Protein AF-A0A958JTB5-F1 (afdb_monomer_lite)

Foldseek 3Di:
DPDDDDDPDQDPVNVVVVVVVVVVVVVVVVVVVVVVVVVVVVVVVVLVVQLVVVLVVDDPVRNVVLLVVLLVVDDPVLVVQCVVCVVVVDPSNVVSSCLSSSQSVCVVVVHDDDD

Structure (mmCIF, N/CA/C/O backbone):
data_AF-A0A958JTB5-F1
#
_entry.id   AF-A0A958JTB5-F1
#
loop_
_atom_site.group_PDB
_atom_site.id
_atom_site.type_symbol
_atom_site.label_atom_id
_atom_site.label_alt_id
_atom_site.label_comp_id
_atom_site.label_asym_id
_atom_site.label_entity_id
_atom_site.label_seq_id
_atom_site.pdbx_PDB_ins_code
_atom_site.Cartn_x
_atom_site.Cartn_y
_atom_site.Cartn_z
_atom_site.occupancy
_atom_site.B_iso_or_equiv
_atom_site.auth_seq_id
_atom_site.auth_comp_id
_atom_site.auth_asym_id
_atom_site.auth_atom_id
_atom_site.pdbx_PDB_model_num
ATOM 1 N N . GLU A 1 1 ? 48.669 -13.867 -53.303 1.00 45.34 1 GLU A N 1
ATOM 2 C CA . GLU A 1 1 ? 48.977 -14.271 -51.919 1.00 45.34 1 GLU A CA 1
ATOM 3 C C . GLU A 1 1 ? 47.720 -14.079 -51.089 1.00 45.34 1 GLU A C 1
ATOM 5 O O . GLU A 1 1 ? 47.292 -12.946 -50.897 1.00 45.34 1 GLU A O 1
ATOM 10 N N . ASP A 1 2 ? 47.073 -15.182 -50.711 1.00 58.47 2 ASP A N 1
ATOM 11 C CA . ASP A 1 2 ? 45.869 -15.180 -49.879 1.00 58.47 2 ASP A CA 1
ATOM 12 C C . ASP A 1 2 ? 46.257 -14.890 -48.429 1.00 58.47 2 ASP A C 1
ATOM 14 O O . ASP A 1 2 ? 46.762 -15.752 -47.709 1.00 58.47 2 ASP A O 1
ATOM 18 N N . TYR A 1 3 ? 46.065 -13.641 -48.009 1.00 59.81 3 TYR A N 1
ATOM 19 C CA . TYR A 1 3 ? 46.309 -13.228 -46.634 1.00 59.81 3 TYR A CA 1
ATOM 20 C C . TYR A 1 3 ? 45.180 -13.775 -45.750 1.00 59.81 3 TYR A C 1
ATOM 22 O O . TYR A 1 3 ? 44.101 -13.188 -45.653 1.00 59.81 3 TYR A O 1
ATOM 30 N N . ALA A 1 4 ? 45.408 -14.936 -45.136 1.00 72.25 4 ALA A N 1
ATOM 31 C CA . ALA A 1 4 ? 44.484 -15.500 -44.163 1.00 72.25 4 ALA A CA 1
ATOM 32 C C . ALA A 1 4 ? 44.429 -14.592 -42.925 1.00 72.25 4 ALA A C 1
ATOM 34 O O . ALA A 1 4 ? 45.459 -14.234 -42.349 1.00 72.25 4 ALA A O 1
ATOM 35 N N . LEU A 1 5 ? 43.220 -14.196 -42.526 1.00 72.44 5 LEU A N 1
ATOM 36 C CA . LEU A 1 5 ? 43.028 -13.332 -41.366 1.00 72.44 5 LEU A CA 1
ATOM 37 C C . LEU A 1 5 ? 43.496 -14.040 -40.076 1.00 72.44 5 LEU A C 1
ATOM 39 O O . LEU A 1 5 ? 43.252 -15.240 -39.923 1.00 72.44 5 LEU A O 1
ATOM 43 N N . PRO A 1 6 ? 44.133 -13.317 -39.132 1.00 75.88 6 PRO A N 1
ATOM 44 C CA . PRO A 1 6 ? 44.577 -13.881 -37.859 1.00 75.88 6 PRO A CA 1
ATOM 45 C C . PRO A 1 6 ? 43.426 -14.505 -37.061 1.00 75.88 6 PRO A C 1
ATOM 47 O O . PRO A 1 6 ? 42.294 -14.013 -37.081 1.00 75.88 6 PRO A O 1
ATOM 50 N N . GLN A 1 7 ? 43.721 -15.558 -36.296 1.00 67.25 7 GLN A N 1
ATOM 51 C CA . GLN A 1 7 ? 42.747 -16.194 -35.410 1.00 67.25 7 GLN A CA 1
ATOM 52 C C . GLN A 1 7 ? 42.224 -15.169 -34.384 1.00 67.25 7 GLN A C 1
ATOM 54 O O . GLN A 1 7 ? 42.995 -14.609 -33.610 1.00 67.25 7 GLN A O 1
ATOM 59 N N . GLY A 1 8 ? 40.913 -14.903 -34.401 1.00 72.38 8 GLY A N 1
ATOM 60 C CA . GLY A 1 8 ? 40.269 -13.903 -33.535 1.00 72.38 8 GLY A CA 1
ATOM 61 C C . GLY A 1 8 ? 40.057 -12.516 -34.159 1.00 72.38 8 GLY A C 1
ATOM 62 O O . GLY A 1 8 ? 39.565 -11.625 -33.470 1.00 72.38 8 GLY A O 1
ATOM 63 N N . PHE A 1 9 ? 40.385 -12.310 -35.441 1.00 76.81 9 PHE A N 1
ATOM 64 C CA . PHE A 1 9 ? 40.081 -11.057 -36.138 1.00 76.81 9 PHE A CA 1
ATOM 65 C C . PHE A 1 9 ? 38.572 -10.929 -36.414 1.00 76.81 9 PHE A C 1
ATOM 67 O O . PHE A 1 9 ? 38.038 -11.562 -37.323 1.00 76.81 9 PHE A O 1
ATOM 74 N N . GLU A 1 10 ? 37.879 -10.102 -35.625 1.00 77.12 10 GLU A N 1
ATOM 75 C CA . GLU A 1 10 ? 36.486 -9.724 -35.891 1.00 77.12 10 GLU A CA 1
ATOM 76 C C . GLU A 1 10 ? 36.437 -8.707 -37.042 1.00 77.12 10 GLU A C 1
ATOM 78 O O . GLU A 1 10 ? 37.023 -7.621 -36.976 1.00 77.12 10 GLU A O 1
ATOM 83 N N . THR A 1 11 ? 35.704 -9.039 -38.104 1.00 83.38 11 THR A N 1
ATOM 84 C CA . THR A 1 11 ? 35.453 -8.098 -39.202 1.00 83.38 11 THR A CA 1
ATOM 85 C C . THR A 1 11 ? 34.558 -6.947 -38.734 1.00 83.38 11 THR A C 1
ATOM 87 O O . THR A 1 11 ? 33.814 -7.050 -37.753 1.00 83.38 11 THR A O 1
ATOM 90 N N . LYS A 1 12 ? 34.590 -5.817 -39.454 1.00 83.06 12 LYS A N 1
ATOM 91 C CA . LYS A 1 12 ? 33.705 -4.674 -39.163 1.00 83.06 12 LYS A CA 1
ATOM 92 C C . LYS A 1 12 ? 32.223 -5.070 -39.181 1.00 83.06 12 LYS A C 1
ATOM 94 O O . LYS A 1 12 ? 31.452 -4.521 -38.399 1.00 83.06 12 LYS A O 1
ATOM 99 N N . GLU A 1 13 ? 31.842 -6.008 -40.043 1.00 84.38 13 GLU A N 1
ATOM 100 C CA . GLU A 1 13 ? 30.478 -6.541 -40.127 1.00 84.38 13 GLU A CA 1
ATOM 101 C C . GLU A 1 13 ? 30.125 -7.383 -38.897 1.00 84.38 13 GLU A C 1
ATOM 103 O O . GLU A 1 13 ? 29.120 -7.098 -38.250 1.00 84.38 13 GLU A O 1
ATOM 108 N N . GLN A 1 14 ? 31.004 -8.299 -38.472 1.00 83.88 14 GLN A N 1
ATOM 109 C CA . GLN A 1 14 ? 30.806 -9.090 -37.247 1.00 83.88 14 GLN A CA 1
ATOM 110 C C . GLN A 1 14 ? 30.688 -8.211 -35.996 1.00 83.88 14 GLN A C 1
ATOM 112 O O . GLN A 1 14 ? 29.844 -8.455 -35.130 1.00 83.88 14 GLN A O 1
ATOM 117 N N . LYS A 1 15 ? 31.499 -7.147 -35.906 1.00 84.62 15 LYS A N 1
ATOM 118 C CA . LYS A 1 15 ? 31.416 -6.188 -34.798 1.00 84.62 15 LYS A CA 1
ATOM 119 C C . LYS A 1 15 ? 30.077 -5.441 -34.799 1.00 84.62 15 LYS A C 1
ATOM 121 O O . LYS A 1 15 ? 29.446 -5.347 -33.748 1.00 84.62 15 LYS A O 1
ATOM 126 N N . ARG A 1 16 ? 29.608 -4.988 -35.970 1.00 87.81 16 ARG A N 1
ATOM 127 C CA . ARG A 1 16 ? 28.301 -4.324 -36.123 1.00 87.81 16 ARG A CA 1
ATOM 128 C C . ARG A 1 16 ? 27.134 -5.243 -35.771 1.00 87.81 16 ARG A C 1
ATOM 130 O O . ARG A 1 16 ? 26.267 -4.820 -35.016 1.00 87.81 16 ARG A O 1
ATOM 137 N N . GLU A 1 17 ? 27.130 -6.492 -36.235 1.00 89.44 17 GLU A N 1
ATOM 138 C CA . GLU A 1 17 ? 26.085 -7.468 -35.884 1.00 89.44 17 GLU A CA 1
ATOM 139 C 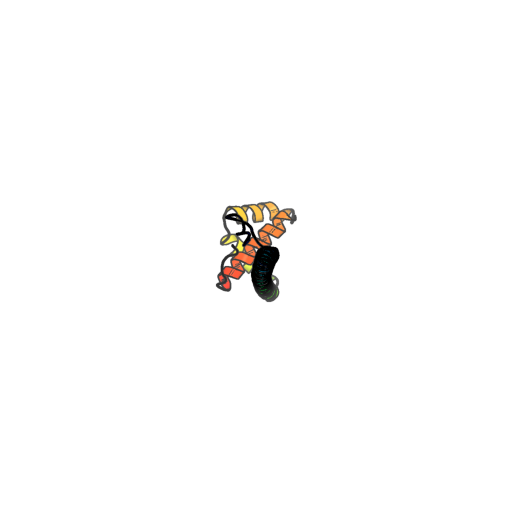C . GLU A 1 17 ? 26.024 -7.728 -34.376 1.00 89.44 17 GLU A C 1
ATOM 141 O O . GLU A 1 17 ? 24.945 -7.789 -33.785 1.00 89.44 17 GLU A O 1
ATOM 146 N N . LYS A 1 18 ? 27.184 -7.844 -33.725 1.00 86.50 18 LYS A N 1
ATOM 147 C CA . LYS A 1 18 ? 27.277 -8.061 -32.277 1.00 86.50 18 LYS A CA 1
ATOM 148 C C . LYS A 1 18 ? 26.778 -6.853 -31.486 1.00 86.50 18 LYS A C 1
ATOM 150 O O . LYS A 1 18 ? 26.092 -7.034 -30.480 1.00 86.50 18 LYS A O 1
ATOM 155 N N . GLU A 1 19 ? 27.095 -5.638 -31.927 1.00 90.38 19 GLU A N 1
ATOM 156 C CA . GLU A 1 19 ? 26.580 -4.400 -31.330 1.00 90.38 19 GLU A CA 1
ATOM 157 C C . GLU A 1 19 ? 25.069 -4.247 -31.550 1.00 90.38 19 GLU A C 1
ATOM 159 O O . GLU A 1 19 ? 24.346 -3.937 -30.604 1.00 90.38 19 GLU A O 1
ATOM 164 N N . GLU A 1 20 ? 24.565 -4.542 -32.750 1.00 92.62 20 GLU A N 1
ATOM 165 C CA . GLU A 1 20 ? 23.133 -4.488 -33.055 1.00 92.62 20 GLU A CA 1
ATOM 166 C C . GLU A 1 20 ? 22.345 -5.530 -32.253 1.00 92.62 20 GLU A C 1
ATOM 168 O O . GLU A 1 20 ? 21.301 -5.214 -31.679 1.00 92.62 20 GLU A O 1
ATOM 173 N N . LYS A 1 21 ? 22.867 -6.756 -32.137 1.00 92.94 21 LYS A N 1
ATOM 174 C CA . LYS A 1 21 ? 22.268 -7.810 -31.311 1.00 92.94 21 LYS A CA 1
ATOM 175 C C . LYS A 1 21 ? 22.222 -7.405 -29.840 1.00 92.94 21 LYS A C 1
ATOM 177 O O . LYS A 1 21 ? 21.172 -7.541 -29.217 1.00 92.94 21 LYS A O 1
ATOM 182 N N . LYS A 1 22 ? 23.320 -6.865 -29.297 1.00 92.94 22 LYS A N 1
ATOM 183 C CA . LYS A 1 22 ? 23.364 -6.355 -27.917 1.00 92.94 22 LYS A CA 1
ATOM 184 C C . LYS A 1 22 ? 22.358 -5.230 -27.697 1.00 92.94 22 LYS A C 1
ATOM 186 O O . LYS A 1 22 ? 21.642 -5.254 -26.702 1.00 92.94 22 LYS A O 1
ATOM 191 N N . ARG A 1 23 ? 22.264 -4.285 -28.635 1.00 93.50 23 ARG A N 1
ATOM 192 C CA . ARG A 1 23 ? 21.311 -3.175 -28.557 1.00 93.50 23 ARG A CA 1
ATOM 193 C C . ARG A 1 23 ? 19.866 -3.675 -28.563 1.00 93.50 23 ARG A C 1
ATOM 195 O O . ARG A 1 23 ? 19.104 -3.302 -27.678 1.00 93.50 23 ARG A O 1
ATOM 202 N N . LYS A 1 24 ? 19.514 -4.579 -29.484 1.00 93.50 24 LYS A N 1
ATOM 203 C CA . LYS A 1 24 ? 18.176 -5.195 -29.540 1.00 93.50 24 LYS A CA 1
ATOM 204 C C . LYS A 1 24 ? 17.846 -5.975 -28.268 1.00 93.50 24 LYS A C 1
ATOM 206 O O . LYS A 1 24 ? 16.715 -5.916 -27.790 1.00 93.50 24 LYS A O 1
ATOM 211 N N . GLU A 1 25 ? 18.813 -6.700 -27.711 1.00 93.38 25 GLU A N 1
ATOM 212 C CA . GLU A 1 25 ? 18.635 -7.446 -26.462 1.00 93.38 25 GLU A CA 1
ATOM 213 C C . GLU A 1 25 ? 18.414 -6.508 -25.266 1.00 93.38 25 GLU A C 1
ATOM 215 O O . GLU A 1 25 ? 17.503 -6.727 -24.465 1.00 93.38 25 GLU A O 1
ATOM 220 N N . GLU A 1 26 ? 19.183 -5.420 -25.181 1.00 94.25 26 GLU A N 1
ATOM 221 C CA . GLU A 1 26 ? 19.024 -4.400 -24.146 1.00 94.25 26 GLU A CA 1
ATOM 222 C C . GLU A 1 26 ? 17.682 -3.662 -24.267 1.00 94.25 26 GLU A C 1
ATOM 224 O O . GLU A 1 26 ? 16.989 -3.478 -23.264 1.00 94.25 26 GLU A O 1
ATOM 229 N N . GLU A 1 27 ? 17.273 -3.285 -25.481 1.00 93.81 27 GLU A N 1
ATOM 230 C CA . GLU A 1 27 ? 15.972 -2.661 -25.747 1.00 93.81 27 GLU A CA 1
ATOM 231 C C . GLU A 1 27 ? 14.819 -3.597 -25.371 1.00 93.81 27 GLU A C 1
ATOM 233 O O . GLU A 1 27 ? 13.872 -3.178 -24.701 1.00 93.81 27 GLU A O 1
ATOM 238 N N . LEU A 1 28 ? 14.923 -4.885 -25.715 1.00 94.31 28 LEU A N 1
ATOM 239 C CA . LEU A 1 28 ? 13.932 -5.884 -25.327 1.00 94.31 28 LEU A CA 1
ATOM 240 C C . LEU A 1 28 ? 13.870 -6.059 -23.804 1.00 94.31 28 LEU A C 1
ATOM 242 O O . LEU A 1 28 ? 12.775 -6.205 -23.253 1.00 94.31 28 LEU A O 1
ATOM 246 N N . ARG A 1 29 ? 15.017 -6.038 -23.113 1.00 94.25 29 ARG A N 1
ATOM 247 C CA . ARG A 1 29 ? 15.069 -6.118 -21.647 1.00 94.25 29 ARG A CA 1
ATOM 248 C C . ARG A 1 29 ? 14.380 -4.911 -21.013 1.00 94.25 29 ARG A C 1
ATOM 250 O O . ARG A 1 29 ? 13.436 -5.104 -20.249 1.00 94.25 29 ARG A O 1
ATOM 257 N N . LYS A 1 30 ? 14.749 -3.692 -21.421 1.00 94.00 30 LYS A N 1
ATOM 258 C CA . LYS A 1 30 ? 14.134 -2.446 -20.932 1.00 94.00 30 LYS A CA 1
ATOM 259 C C . LYS A 1 30 ? 12.629 -2.411 -21.191 1.00 94.00 30 LYS A C 1
ATOM 261 O O . LYS A 1 30 ? 11.862 -2.047 -20.305 1.00 94.00 30 LYS A O 1
ATOM 266 N N . ALA A 1 31 ? 12.181 -2.843 -22.371 1.00 93.44 31 ALA A N 1
ATOM 267 C CA . ALA A 1 31 ? 10.758 -2.906 -22.696 1.00 93.44 31 ALA A CA 1
ATOM 268 C C . ALA A 1 31 ? 9.996 -3.905 -21.807 1.00 93.44 31 ALA A C 1
ATOM 270 O O . ALA A 1 31 ? 8.877 -3.621 -21.372 1.00 93.44 31 ALA A O 1
ATOM 271 N N . LYS A 1 32 ? 10.591 -5.068 -21.506 1.00 93.38 32 LYS A N 1
ATOM 272 C CA . LYS A 1 32 ? 10.005 -6.056 -20.586 1.00 93.38 32 LYS A CA 1
ATOM 273 C C . LYS A 1 32 ? 9.933 -5.528 -19.154 1.00 93.38 32 LYS A C 1
ATOM 275 O O . LYS A 1 32 ? 8.897 -5.699 -18.515 1.00 93.38 32 LYS A O 1
ATOM 280 N N . GLU A 1 33 ? 10.990 -4.879 -18.673 1.00 92.38 33 GLU A N 1
ATOM 281 C CA . GLU A 1 33 ? 11.035 -4.265 -17.341 1.00 92.38 33 GLU A CA 1
ATOM 282 C C . GLU A 1 33 ? 9.986 -3.157 -17.211 1.00 92.38 33 GLU A C 1
ATOM 284 O O . GLU A 1 33 ? 9.129 -3.236 -16.333 1.00 92.38 33 GLU A O 1
ATOM 289 N N . ALA A 1 34 ? 9.939 -2.220 -18.161 1.00 91.62 34 ALA A N 1
ATOM 290 C CA . ALA A 1 34 ? 8.943 -1.150 -18.180 1.00 91.62 34 ALA A CA 1
ATOM 291 C C . ALA A 1 34 ? 7.505 -1.690 -18.250 1.00 91.62 34 ALA A C 1
ATOM 293 O O . ALA A 1 34 ? 6.601 -1.175 -17.593 1.00 91.62 34 ALA A O 1
ATOM 294 N N . LYS A 1 35 ? 7.264 -2.759 -19.022 1.00 91.75 35 LYS A N 1
ATOM 295 C CA . LYS A 1 35 ? 5.947 -3.411 -19.072 1.00 91.75 35 LYS A CA 1
ATOM 296 C C . LYS A 1 35 ? 5.580 -4.062 -17.736 1.00 91.75 35 LYS A C 1
ATOM 298 O O . LYS A 1 35 ? 4.415 -4.008 -17.345 1.00 91.75 35 LYS A O 1
ATOM 303 N N . LYS A 1 36 ? 6.543 -4.685 -17.050 1.00 89.69 36 LYS A N 1
ATOM 304 C CA . LYS A 1 36 ? 6.331 -5.284 -15.726 1.00 89.69 36 LYS A CA 1
ATOM 305 C C . LYS A 1 36 ? 6.005 -4.207 -14.693 1.00 89.69 36 LYS A C 1
ATOM 307 O O . LYS A 1 36 ? 5.014 -4.356 -13.989 1.00 89.69 36 LYS A O 1
ATOM 312 N N . GLU A 1 37 ? 6.775 -3.125 -14.664 1.00 88.81 37 GLU A N 1
ATOM 313 C CA . GLU A 1 37 ? 6.563 -1.991 -13.760 1.00 88.81 37 GLU A CA 1
ATOM 314 C C . GLU A 1 37 ? 5.190 -1.347 -13.976 1.00 88.81 37 GLU A C 1
ATOM 316 O O . GLU A 1 37 ? 4.411 -1.236 -13.036 1.00 88.81 37 GLU A O 1
ATOM 321 N N . ARG A 1 38 ? 4.815 -1.055 -15.230 1.00 87.62 38 ARG A N 1
ATOM 322 C CA . ARG A 1 38 ? 3.478 -0.522 -15.555 1.00 87.62 38 ARG A CA 1
ATOM 323 C C . ARG A 1 38 ? 2.349 -1.444 -15.105 1.00 87.62 38 ARG A C 1
ATOM 325 O O . ARG A 1 38 ? 1.318 -0.965 -14.647 1.00 87.62 38 ARG A O 1
ATOM 332 N N . LYS A 1 39 ? 2.519 -2.762 -15.248 1.00 85.69 39 LYS A N 1
ATOM 333 C CA . LYS A 1 39 ? 1.510 -3.737 -14.812 1.00 85.69 39 LYS A CA 1
ATOM 334 C C . LYS A 1 39 ? 1.390 -3.786 -13.286 1.00 85.69 39 LYS A C 1
ATOM 336 O O . LYS A 1 39 ? 0.280 -3.953 -12.792 1.00 85.69 39 LYS A O 1
ATOM 341 N N . LEU A 1 40 ? 2.505 -3.660 -12.566 1.00 82.62 40 LEU A N 1
ATOM 342 C CA . LEU A 1 40 ? 2.509 -3.580 -11.104 1.00 82.62 40 LEU A CA 1
ATOM 343 C C . LEU A 1 40 ? 1.815 -2.297 -10.641 1.00 82.62 40 LEU A C 1
ATOM 345 O O . LEU A 1 40 ? 0.820 -2.397 -9.934 1.00 82.62 40 LEU A O 1
ATOM 349 N N . ALA A 1 41 ? 2.220 -1.142 -11.170 1.00 82.31 41 ALA A N 1
ATOM 350 C CA . ALA A 1 41 ? 1.622 0.147 -10.829 1.00 82.31 41 ALA A CA 1
ATOM 351 C C . ALA A 1 41 ? 0.113 0.199 -11.129 1.00 82.31 41 ALA A C 1
ATOM 353 O O . ALA A 1 41 ? -0.668 0.688 -10.319 1.00 82.31 41 ALA A O 1
ATOM 354 N N . ALA A 1 42 ? -0.326 -0.349 -12.270 1.00 82.69 42 ALA A N 1
ATOM 355 C CA . ALA A 1 42 ? -1.750 -0.426 -12.599 1.00 82.69 42 ALA A CA 1
ATOM 356 C C . ALA A 1 42 ? -2.526 -1.304 -11.604 1.00 82.69 42 ALA A C 1
ATOM 358 O O . ALA A 1 42 ? -3.630 -0.949 -11.204 1.00 82.69 42 ALA A O 1
ATOM 359 N N . LYS A 1 43 ? -1.941 -2.434 -11.185 1.00 79.81 43 LYS A N 1
ATOM 360 C CA . LYS A 1 43 ? -2.548 -3.315 -10.183 1.00 79.81 43 LYS A CA 1
ATOM 361 C C . LYS A 1 43 ? -2.637 -2.623 -8.819 1.00 79.81 43 LYS A C 1
ATOM 363 O O . LYS A 1 43 ? -3.687 -2.687 -8.191 1.00 79.81 43 LYS A O 1
ATOM 368 N N . GLU A 1 44 ? -1.572 -1.952 -8.389 1.00 82.62 44 GLU A N 1
ATOM 369 C CA . GLU A 1 44 ? -1.543 -1.197 -7.130 1.00 82.62 44 GLU A CA 1
ATOM 370 C C . GLU A 1 44 ? -2.581 -0.070 -7.122 1.00 82.62 44 GLU A C 1
ATOM 372 O O . GLU A 1 44 ? -3.280 0.105 -6.126 1.00 82.62 44 GLU A O 1
ATOM 377 N N . ASN A 1 45 ? -2.742 0.646 -8.242 1.00 84.00 45 ASN A N 1
ATOM 378 C CA . ASN A 1 45 ? -3.751 1.696 -8.356 1.00 84.00 45 ASN A CA 1
ATOM 379 C C . ASN A 1 45 ? -5.174 1.133 -8.246 1.00 84.00 45 ASN A C 1
ATOM 381 O O . ASN A 1 45 ? -5.961 1.627 -7.446 1.00 84.00 45 ASN A O 1
ATOM 385 N N . SER A 1 46 ? -5.487 0.061 -8.982 1.00 85.56 46 SER A N 1
ATOM 386 C CA . SER A 1 46 ? -6.811 -0.568 -8.904 1.00 85.56 46 SER A CA 1
ATOM 387 C C . SER A 1 46 ? -7.108 -1.152 -7.521 1.00 85.56 46 SER A C 1
ATOM 389 O O . SER A 1 46 ? -8.242 -1.079 -7.058 1.00 85.56 46 SER A O 1
ATOM 391 N N . GLU A 1 47 ? -6.111 -1.720 -6.834 1.00 88.00 47 GLU A N 1
ATOM 392 C CA . GLU A 1 47 ? -6.293 -2.165 -5.449 1.00 88.00 47 GLU A CA 1
ATOM 393 C C . GLU A 1 47 ? -6.586 -0.985 -4.521 1.00 88.00 47 GLU A C 1
ATOM 395 O O . GLU A 1 47 ? -7.509 -1.068 -3.716 1.00 88.00 47 GLU A O 1
ATOM 400 N N . ARG A 1 48 ? -5.854 0.126 -4.649 1.00 88.88 48 ARG A N 1
ATOM 401 C CA . ARG A 1 48 ? -6.091 1.318 -3.828 1.00 88.88 48 ARG A CA 1
ATOM 402 C C . ARG A 1 48 ? -7.484 1.903 -4.044 1.00 88.88 48 ARG A C 1
ATOM 404 O O . ARG A 1 48 ? -8.167 2.186 -3.065 1.00 88.88 48 ARG A O 1
ATOM 411 N N . GLU A 1 49 ? -7.928 1.996 -5.294 1.00 92.50 49 GLU A N 1
ATOM 412 C CA . GLU A 1 49 ? -9.278 2.453 -5.644 1.00 92.50 49 GLU A CA 1
ATOM 413 C C . GLU A 1 49 ? -10.362 1.570 -5.008 1.00 92.50 49 GLU A C 1
ATOM 415 O O . GLU A 1 49 ? -11.377 2.086 -4.538 1.00 92.50 49 GLU A O 1
ATOM 420 N N . LEU A 1 50 ? -10.150 0.250 -4.939 1.00 93.00 50 LEU A N 1
ATOM 421 C CA . LEU A 1 50 ? -11.070 -0.674 -4.267 1.00 93.00 50 LEU A CA 1
ATOM 422 C C . LEU A 1 50 ? -11.127 -0.436 -2.754 1.00 93.00 50 LEU A C 1
ATOM 424 O O . LEU A 1 50 ? -12.219 -0.428 -2.186 1.00 93.00 50 LEU A O 1
ATOM 428 N N . LEU A 1 51 ? -9.975 -0.231 -2.105 1.00 93.88 51 LEU A N 1
ATOM 429 C CA . LEU A 1 51 ? -9.917 0.049 -0.666 1.00 93.88 51 LEU A CA 1
ATOM 430 C C . LEU A 1 51 ? -10.605 1.377 -0.333 1.00 93.88 51 LEU A C 1
ATOM 432 O O . LEU A 1 51 ? -11.435 1.431 0.574 1.00 93.88 51 LEU A O 1
ATOM 436 N N . GLU A 1 52 ? -10.312 2.426 -1.103 1.00 93.94 52 GLU A N 1
ATOM 437 C CA . GLU A 1 52 ? -10.928 3.744 -0.936 1.00 93.94 52 GLU A CA 1
ATOM 438 C C . GLU A 1 52 ? -12.436 3.693 -1.197 1.00 93.94 52 GLU A C 1
ATOM 440 O O . GLU A 1 52 ? -13.209 4.251 -0.424 1.00 93.94 52 GLU A O 1
ATOM 445 N N . SER A 1 53 ? -12.875 2.977 -2.236 1.00 95.44 53 SER A N 1
ATOM 446 C CA . SER A 1 53 ? -14.303 2.817 -2.539 1.00 95.44 53 SER A CA 1
ATOM 447 C C . SER A 1 53 ? -15.046 2.077 -1.430 1.00 95.44 53 SER A C 1
ATOM 449 O O . SER A 1 53 ? -16.158 2.465 -1.082 1.00 95.44 53 SER A O 1
ATOM 451 N N . PHE A 1 54 ? -14.439 1.032 -0.856 1.00 96.44 54 PHE A N 1
ATOM 452 C CA . PHE A 1 54 ? -15.027 0.309 0.269 1.00 96.44 54 PHE A CA 1
ATOM 453 C C . PHE A 1 54 ? -15.172 1.219 1.489 1.00 96.44 54 PHE A C 1
ATOM 455 O O . PHE A 1 54 ? -16.260 1.324 2.047 1.00 96.44 54 PHE A O 1
ATOM 462 N N . TRP A 1 55 ? -14.093 1.904 1.878 1.00 96.31 55 TRP A N 1
ATOM 463 C CA . TRP A 1 55 ? -14.099 2.783 3.046 1.00 96.31 55 TRP A CA 1
ATOM 464 C C . TRP A 1 55 ? -15.097 3.936 2.898 1.00 96.31 55 TRP A C 1
ATOM 466 O O . TRP A 1 55 ? -15.886 4.192 3.803 1.00 96.31 55 TRP A O 1
ATOM 476 N N . ASN A 1 56 ? -15.116 4.589 1.734 1.00 95.88 56 ASN A N 1
ATOM 477 C CA . ASN A 1 56 ? -16.029 5.699 1.449 1.00 95.88 56 ASN A CA 1
ATOM 478 C C . ASN A 1 56 ? -17.492 5.257 1.290 1.00 95.88 56 ASN A C 1
ATOM 480 O O . ASN A 1 56 ? -18.386 6.100 1.319 1.00 95.88 56 ASN A O 1
ATOM 484 N N . GLY A 1 57 ? -17.742 3.959 1.093 1.00 95.81 57 GLY A N 1
ATOM 485 C CA . GLY A 1 57 ? -19.086 3.386 1.082 1.00 95.81 57 GLY A CA 1
ATOM 486 C C . GLY A 1 57 ? -19.698 3.232 2.476 1.00 95.81 57 GLY A C 1
ATOM 487 O O . GLY A 1 57 ? -20.916 3.105 2.574 1.00 95.81 57 GLY A O 1
ATOM 488 N N . LEU A 1 58 ? -18.877 3.258 3.532 1.00 96.38 58 LEU A N 1
ATOM 489 C CA . LEU A 1 58 ? -19.323 3.221 4.923 1.00 96.38 58 LEU A CA 1
ATOM 490 C C . LEU A 1 58 ? -19.695 4.630 5.399 1.00 96.38 58 LEU A C 1
ATOM 492 O O . LEU A 1 58 ? -18.977 5.597 5.125 1.00 96.38 58 LEU A O 1
ATOM 496 N N . ASN A 1 59 ? -20.781 4.742 6.158 1.00 96.50 59 ASN A N 1
ATOM 497 C CA . ASN A 1 59 ? -21.128 5.971 6.868 1.00 96.50 59 ASN A CA 1
ATOM 498 C C . ASN A 1 59 ? -20.223 6.190 8.102 1.00 96.50 59 ASN A C 1
ATOM 500 O O . ASN A 1 59 ? -19.419 5.333 8.452 1.00 96.50 59 ASN A O 1
ATOM 504 N N . GLU A 1 60 ? -20.327 7.340 8.773 1.00 95.81 60 GLU A N 1
ATOM 505 C CA . GLU A 1 60 ? -19.429 7.680 9.893 1.00 95.81 60 GLU A CA 1
ATOM 506 C C . GLU A 1 60 ? -19.519 6.708 11.083 1.00 95.81 60 GLU A C 1
ATOM 508 O O . GLU A 1 60 ? -18.502 6.414 11.713 1.00 95.81 60 GLU A O 1
ATOM 513 N N . GLU A 1 61 ? -20.713 6.193 11.383 1.00 96.62 61 GLU A N 1
ATOM 514 C CA . GLU A 1 61 ? -20.926 5.213 12.452 1.00 96.62 61 GLU A CA 1
ATOM 515 C C . GLU A 1 61 ? -20.310 3.863 12.068 1.00 96.62 61 GLU A C 1
ATOM 517 O O . GLU A 1 61 ? -19.493 3.320 12.812 1.00 96.62 61 GLU A O 1
ATOM 522 N N . GLU A 1 62 ? -20.591 3.389 10.853 1.00 96.56 62 GLU A N 1
ATOM 523 C CA . GLU A 1 62 ? -20.019 2.157 10.303 1.00 96.56 62 GLU A CA 1
ATOM 524 C C . GLU A 1 62 ? -18.491 2.231 10.214 1.00 96.56 62 GLU A C 1
ATOM 526 O O . GLU A 1 62 ? -17.802 1.260 10.517 1.00 96.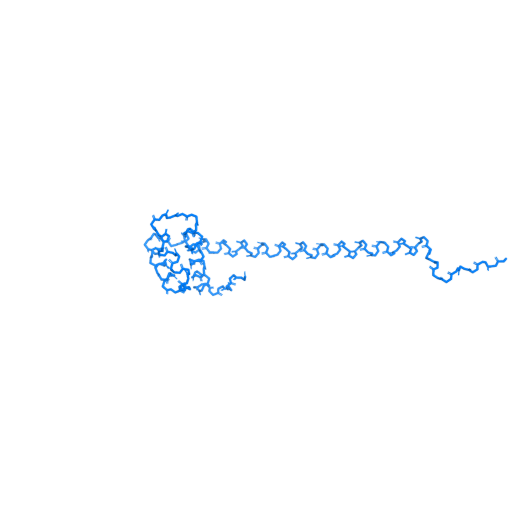56 62 GLU A O 1
ATOM 531 N N . GLN A 1 63 ? -17.935 3.385 9.834 1.00 96.81 63 GLN A N 1
ATOM 532 C CA . GLN A 1 63 ? -16.491 3.614 9.818 1.00 96.81 63 GLN A CA 1
ATOM 533 C C . GLN A 1 63 ? -15.892 3.505 11.221 1.00 96.81 63 GLN A C 1
ATOM 535 O O . GLN A 1 63 ? -14.832 2.899 11.384 1.00 96.81 63 GLN A O 1
ATOM 540 N N . ALA A 1 64 ? -16.552 4.065 12.237 1.00 95.62 64 ALA A N 1
ATOM 541 C CA . ALA A 1 64 ? -16.078 3.997 13.615 1.00 95.62 64 ALA A CA 1
ATOM 542 C C . ALA A 1 64 ? -16.108 2.561 14.162 1.00 95.62 64 ALA A C 1
ATOM 544 O O . ALA A 1 64 ? -15.131 2.119 14.772 1.00 95.62 64 ALA A O 1
ATOM 545 N N . GLU A 1 65 ? -17.192 1.822 13.912 1.00 96.81 65 GLU A N 1
ATOM 546 C CA . GLU A 1 65 ? -17.302 0.408 14.288 1.00 96.81 65 GLU A CA 1
ATOM 547 C C . GLU A 1 65 ? -16.263 -0.447 13.556 1.00 96.81 65 GLU A C 1
ATOM 549 O O . GLU A 1 65 ? -15.553 -1.246 14.174 1.00 96.81 65 GLU A O 1
ATOM 554 N N . PHE A 1 66 ? -16.108 -0.229 12.250 1.00 97.31 66 PHE A N 1
ATOM 555 C CA . PHE A 1 66 ? -15.134 -0.934 11.426 1.00 97.31 66 PHE A CA 1
ATOM 556 C C . PHE A 1 66 ? -13.698 -0.668 11.884 1.00 97.31 66 PHE A C 1
ATOM 558 O O . PHE A 1 66 ? -12.880 -1.586 11.935 1.00 97.31 66 PHE A O 1
ATOM 565 N N . GLU A 1 67 ? -13.371 0.577 12.232 1.00 96.75 67 GLU A N 1
ATOM 566 C CA . GLU A 1 67 ? -12.056 0.946 12.750 1.00 96.75 67 GLU A CA 1
ATOM 567 C C . GLU A 1 67 ? -11.772 0.278 14.103 1.00 96.75 67 GLU A C 1
ATOM 569 O O . GLU A 1 67 ? -10.665 -0.219 14.320 1.00 96.75 67 GLU A O 1
ATOM 574 N N . ASP A 1 68 ? -12.761 0.191 14.995 1.00 96.44 68 ASP A N 1
ATOM 575 C CA . ASP A 1 68 ? -12.608 -0.500 16.278 1.00 96.44 68 ASP A CA 1
ATOM 576 C C . ASP A 1 68 ? -12.409 -2.018 16.099 1.00 96.44 68 ASP A C 1
ATOM 57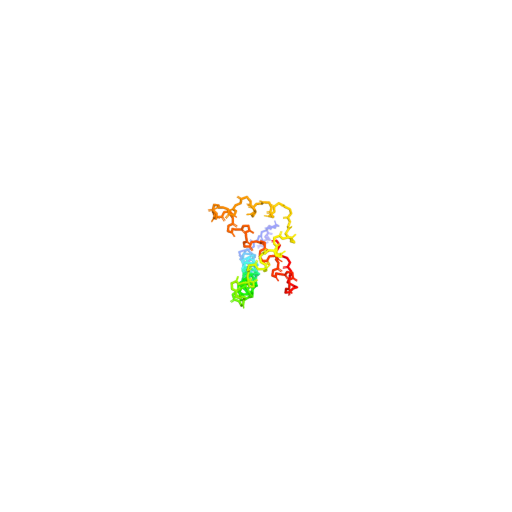8 O O . ASP A 1 68 ? -11.506 -2.603 16.711 1.00 96.44 68 ASP A O 1
ATOM 582 N N . GLU A 1 69 ? -13.173 -2.658 15.202 1.00 97.06 69 GLU A N 1
ATOM 583 C CA . GLU A 1 69 ? -12.935 -4.052 14.792 1.00 97.06 69 GLU A CA 1
ATOM 584 C C . GLU A 1 69 ? -11.524 -4.237 14.219 1.00 97.06 69 GLU A C 1
ATOM 586 O O . GLU A 1 69 ? -10.798 -5.163 14.606 1.00 97.06 69 GLU A O 1
ATOM 591 N N . ALA A 1 70 ? -11.107 -3.338 13.326 1.00 96.94 70 ALA A N 1
ATOM 592 C CA . ALA A 1 70 ? -9.811 -3.398 12.668 1.00 96.94 70 ALA A CA 1
ATOM 593 C C . ALA A 1 70 ? -8.662 -3.310 13.681 1.00 96.94 70 ALA A C 1
ATOM 595 O O . ALA A 1 70 ? -7.733 -4.116 1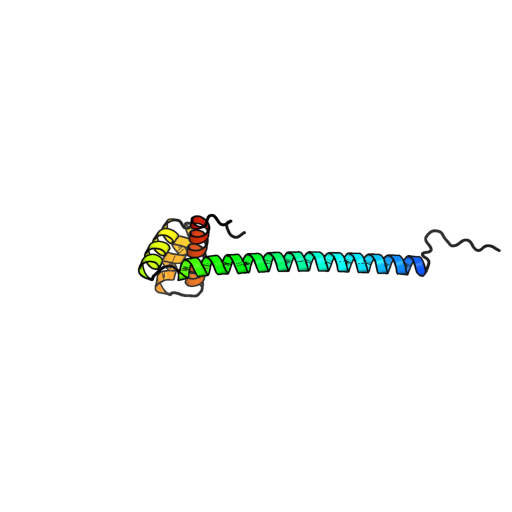3.620 1.00 96.94 70 ALA A O 1
ATOM 596 N N . VAL A 1 71 ? -8.744 -2.392 14.652 1.00 96.56 71 VAL A N 1
ATOM 597 C CA . VAL A 1 71 ? -7.733 -2.217 15.709 1.00 96.56 71 VAL A CA 1
ATOM 598 C C . VAL A 1 71 ? -7.669 -3.430 16.640 1.00 96.56 71 VAL A C 1
ATOM 600 O O . VAL A 1 71 ? -6.579 -3.803 17.079 1.00 96.56 71 VAL A O 1
ATOM 603 N N . LYS A 1 72 ? -8.801 -4.080 16.939 1.00 96.12 72 LYS A N 1
ATOM 604 C CA . LYS A 1 72 ? -8.832 -5.320 17.742 1.00 96.12 72 LYS A CA 1
ATOM 605 C C . LYS A 1 72 ? -8.141 -6.488 17.041 1.00 96.12 72 LYS A C 1
ATOM 607 O O . LYS A 1 72 ? -7.530 -7.320 17.708 1.00 96.12 72 LYS A O 1
ATOM 612 N N . LEU A 1 73 ? -8.244 -6.544 15.715 1.00 95.50 73 LEU A N 1
ATOM 613 C CA . LEU A 1 73 ? -7.681 -7.605 14.879 1.00 95.50 73 LEU A CA 1
ATOM 614 C C . LEU A 1 73 ? -6.325 -7.241 14.256 1.00 95.50 73 LEU A C 1
ATOM 616 O O . LEU A 1 73 ? -5.835 -7.994 13.408 1.00 95.50 73 LEU A O 1
ATOM 620 N N . ALA A 1 74 ? -5.764 -6.081 14.595 1.00 95.31 74 ALA A N 1
ATOM 621 C CA . ALA A 1 74 ? -4.465 -5.630 14.118 1.00 95.31 74 ALA A CA 1
ATOM 622 C C . ALA A 1 74 ? -3.321 -6.331 14.861 1.00 95.31 74 ALA A C 1
ATOM 624 O O . ALA A 1 74 ? -3.493 -6.852 15.967 1.00 95.31 74 ALA A O 1
ATOM 625 N N . ASP A 1 75 ? -2.126 -6.299 14.266 1.00 94.50 75 ASP A N 1
ATOM 626 C CA . ASP A 1 75 ? -0.911 -6.699 14.971 1.00 94.50 75 ASP A CA 1
ATOM 627 C C . ASP A 1 75 ? -0.726 -5.871 16.254 1.00 94.50 75 ASP A C 1
ATOM 629 O O . ASP A 1 75 ? -1.073 -4.685 16.309 1.00 94.50 75 ASP A O 1
ATOM 633 N N . LYS A 1 76 ? -0.152 -6.499 17.288 1.00 94.75 76 LYS A N 1
ATOM 634 C CA . LYS A 1 76 ? 0.032 -5.878 18.606 1.00 94.75 76 LYS A CA 1
ATOM 635 C C . LYS A 1 76 ? 0.778 -4.552 18.505 1.00 94.75 76 LYS A C 1
ATOM 637 O O . LYS A 1 76 ? 0.344 -3.578 19.116 1.00 94.75 76 LYS A O 1
ATOM 642 N N . PHE A 1 77 ? 1.838 -4.495 17.700 1.00 94.38 77 PHE A N 1
ATOM 643 C CA . PHE A 1 77 ? 2.626 -3.282 17.533 1.00 94.38 77 PHE A CA 1
ATOM 644 C C . PHE A 1 77 ? 1.788 -2.156 16.920 1.00 94.38 77 PHE A C 1
ATOM 646 O O . PHE A 1 77 ? 1.768 -1.047 17.454 1.00 94.38 77 PHE A O 1
ATOM 653 N N . LEU A 1 78 ? 1.045 -2.433 15.845 1.00 94.81 78 LEU A N 1
ATOM 654 C CA . LEU A 1 78 ? 0.203 -1.431 15.183 1.00 94.81 78 LEU A CA 1
ATOM 655 C C . LEU A 1 78 ? -0.938 -0.959 16.089 1.00 94.81 78 LEU A C 1
ATOM 657 O O . LEU A 1 78 ? -1.168 0.245 16.199 1.00 94.81 78 LEU A O 1
ATOM 661 N N . ALA A 1 79 ? -1.604 -1.875 16.794 1.00 95.44 79 ALA A N 1
ATOM 662 C CA . ALA A 1 79 ? -2.649 -1.529 17.754 1.00 95.44 79 ALA A CA 1
ATOM 663 C C . ALA A 1 79 ? -2.112 -0.639 18.891 1.00 95.44 79 ALA A C 1
ATOM 665 O O . ALA A 1 79 ? -2.776 0.313 19.308 1.00 95.44 79 ALA A O 1
ATOM 666 N N . GLU A 1 80 ? -0.900 -0.906 19.385 1.00 95.19 80 GLU A N 1
ATOM 667 C CA . GLU A 1 80 ? -0.241 -0.053 20.375 1.00 95.19 80 GLU A CA 1
ATOM 668 C C . GLU A 1 80 ? 0.106 1.331 19.817 1.00 95.19 80 GLU A C 1
ATOM 670 O O . GLU A 1 8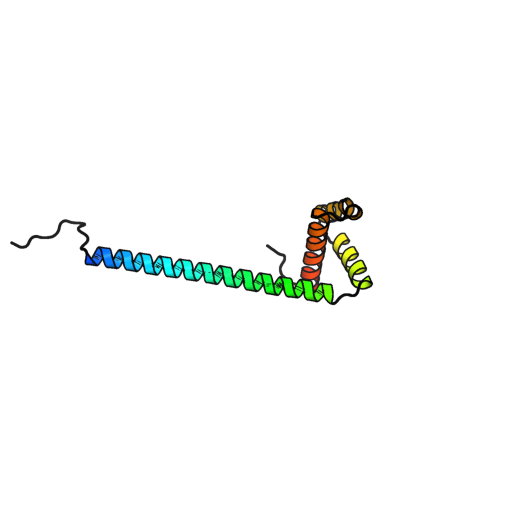0 ? -0.175 2.333 20.478 1.00 95.19 80 GLU A O 1
ATOM 675 N N . GLN A 1 81 ? 0.684 1.412 18.614 1.00 94.25 81 GLN A N 1
ATOM 676 C CA . GLN A 1 81 ? 1.007 2.694 17.977 1.00 94.25 81 GLN A CA 1
ATOM 677 C C . GLN A 1 81 ? -0.250 3.523 17.707 1.00 94.25 81 GLN A C 1
ATOM 679 O O . GLN A 1 81 ? -0.263 4.726 17.966 1.00 94.25 81 GLN A O 1
ATOM 684 N N . TYR A 1 82 ? -1.329 2.877 17.264 1.00 94.94 82 TYR A N 1
ATOM 685 C CA . TYR A 1 82 ? -2.624 3.516 17.069 1.00 94.94 82 TYR A CA 1
ATOM 686 C C . TYR A 1 82 ? -3.132 4.138 18.376 1.00 94.94 82 TYR A C 1
ATOM 688 O O . TYR A 1 82 ? -3.453 5.324 18.422 1.00 94.94 82 TYR A O 1
ATOM 696 N N . ARG A 1 83 ? -3.137 3.369 19.475 1.00 93.62 83 ARG A N 1
ATOM 697 C CA . ARG A 1 83 ? -3.602 3.851 20.789 1.00 93.62 83 ARG A CA 1
ATOM 698 C C . ARG A 1 83 ? -2.742 4.992 21.327 1.00 93.62 83 ARG A C 1
ATOM 700 O O . ARG A 1 83 ? -3.294 5.955 21.850 1.00 93.62 83 ARG A O 1
ATOM 707 N N . LYS A 1 84 ? -1.415 4.906 21.175 1.00 92.31 84 LYS A N 1
ATOM 708 C CA . LYS A 1 84 ? -0.472 5.957 21.601 1.00 92.31 84 LYS A CA 1
ATOM 709 C C . LYS A 1 84 ? -0.645 7.244 20.793 1.00 92.31 84 LYS A C 1
ATOM 711 O O . LYS A 1 84 ? -0.589 8.326 21.362 1.00 92.31 84 LYS A O 1
ATOM 716 N N . GLY A 1 85 ? -0.877 7.129 19.486 1.00 88.75 85 GLY A N 1
ATOM 717 C CA . GLY A 1 85 ? -0.995 8.270 18.576 1.00 88.75 85 GLY A CA 1
ATOM 718 C C . GLY A 1 85 ? -2.385 8.913 18.500 1.00 88.75 85 GLY A C 1
ATOM 719 O O . GLY A 1 85 ? -2.510 9.983 17.906 1.00 88.75 85 GLY A O 1
ATOM 720 N N . ARG A 1 86 ? -3.423 8.293 19.085 1.00 86.94 86 ARG A N 1
ATOM 721 C CA . ARG A 1 86 ? -4.828 8.725 18.941 1.00 86.94 86 ARG A CA 1
ATOM 722 C C . ARG A 1 86 ? -5.087 10.157 19.419 1.00 86.94 86 ARG A C 1
ATOM 724 O O . ARG A 1 86 ? -5.958 10.816 18.863 1.00 86.94 86 ARG A O 1
ATOM 731 N N . GLY A 1 87 ? -4.340 10.627 20.421 1.00 84.00 87 GLY A N 1
ATOM 732 C CA . GLY A 1 87 ? -4.467 11.987 20.960 1.00 84.00 87 GLY A CA 1
ATOM 733 C C . GLY A 1 87 ? -3.858 13.070 20.066 1.00 84.00 87 GLY A C 1
ATOM 734 O O . GLY A 1 87 ? -4.489 14.097 19.847 1.00 84.00 87 GLY A O 1
ATOM 735 N N . ASP A 1 88 ? -2.669 12.823 19.511 1.00 83.88 88 ASP A N 1
ATOM 736 C CA . ASP A 1 88 ? -1.927 13.819 18.721 1.00 83.88 88 ASP A CA 1
ATOM 737 C C . ASP A 1 88 ? -2.350 13.864 17.246 1.00 83.88 88 ASP A C 1
ATOM 739 O O . ASP A 1 88 ? -2.071 14.840 16.551 1.00 83.88 88 ASP A O 1
ATOM 743 N N . GLN A 1 89 ? -2.972 12.793 16.732 1.00 86.75 89 GLN A N 1
ATOM 744 C CA . GLN A 1 89 ? -3.404 12.653 15.331 1.00 86.75 89 GLN A CA 1
ATOM 745 C C . GLN A 1 89 ? -2.326 13.012 14.282 1.00 86.75 89 GLN A C 1
ATOM 747 O O . GLN A 1 89 ? -2.627 13.407 13.149 1.00 86.75 89 GLN A O 1
ATOM 752 N N . GLY A 1 90 ? -1.050 12.856 14.650 1.00 92.00 90 GLY A N 1
ATOM 753 C CA . GLY A 1 90 ? 0.097 13.176 13.805 1.00 92.00 90 GLY A CA 1
ATOM 754 C C . GLY A 1 90 ? 0.241 12.254 12.590 1.00 92.00 90 GLY A C 1
ATOM 755 O O . GLY A 1 90 ? -0.494 11.280 12.419 1.00 92.00 90 GLY A O 1
ATOM 756 N N . LEU A 1 91 ? 1.234 12.534 11.739 1.00 93.50 91 LEU A N 1
ATOM 757 C CA . LEU A 1 91 ? 1.471 11.769 10.505 1.00 93.50 91 LEU A CA 1
ATOM 758 C C . LEU A 1 91 ? 1.626 10.263 10.769 1.00 93.50 91 LEU A C 1
ATOM 760 O O . LEU A 1 91 ? 1.009 9.460 10.079 1.00 93.50 91 LEU A O 1
ATOM 764 N N . LEU A 1 92 ? 2.387 9.887 11.803 1.00 91.19 92 LEU A N 1
ATOM 765 C CA . LEU A 1 92 ? 2.564 8.484 12.180 1.00 91.19 92 LEU A CA 1
ATOM 766 C C . LEU A 1 92 ? 1.229 7.817 12.536 1.00 91.19 92 LEU A C 1
ATOM 768 O O . LEU A 1 92 ? 0.965 6.711 12.074 1.00 91.19 92 LEU A O 1
ATOM 772 N N . PHE A 1 93 ? 0.372 8.497 13.304 1.00 94.19 93 PHE A N 1
ATOM 773 C CA . PHE A 1 93 ? -0.954 7.984 13.643 1.00 94.19 93 PHE A CA 1
ATOM 774 C C . PHE A 1 93 ? -1.796 7.758 12.388 1.00 94.19 93 PHE A C 1
ATOM 776 O O . PHE A 1 93 ? -2.387 6.693 12.242 1.00 94.19 93 PHE A O 1
ATOM 783 N N . LYS A 1 94 ? -1.809 8.717 11.454 1.00 94.31 94 LYS A N 1
ATOM 784 C CA . LYS A 1 94 ? -2.553 8.589 10.192 1.00 94.31 94 LYS A CA 1
ATOM 785 C C . LYS A 1 94 ? -2.064 7.402 9.364 1.00 94.31 94 LYS A C 1
ATOM 787 O O . LYS A 1 94 ? -2.887 6.634 8.881 1.00 94.31 94 LYS A O 1
ATOM 792 N N . THR A 1 95 ? -0.749 7.211 9.257 1.00 94.62 95 THR A N 1
ATOM 793 C CA . THR A 1 95 ? -0.164 6.071 8.535 1.00 94.62 95 THR A CA 1
ATOM 794 C C . THR A 1 95 ? -0.515 4.739 9.195 1.00 94.62 95 THR A C 1
ATOM 796 O O . THR A 1 95 ? -0.916 3.802 8.511 1.00 94.62 95 THR A O 1
ATOM 799 N N . VAL A 1 96 ? -0.412 4.653 10.525 1.00 95.62 96 VAL A N 1
ATOM 800 C CA . VAL A 1 96 ? -0.774 3.442 11.276 1.00 95.62 96 VAL A CA 1
ATOM 801 C C . VAL A 1 96 ? -2.269 3.148 11.148 1.00 95.62 96 VAL A C 1
ATOM 803 O O . VAL A 1 96 ? -2.637 2.015 10.855 1.00 95.62 96 VAL A O 1
ATOM 806 N N . ARG A 1 97 ? -3.129 4.163 11.303 1.00 95.88 97 ARG A N 1
ATOM 807 C CA . ARG A 1 97 ? -4.581 4.051 11.111 1.00 95.88 97 ARG A CA 1
ATOM 808 C C . ARG A 1 97 ? -4.908 3.532 9.713 1.00 95.88 97 ARG A C 1
ATOM 810 O O . ARG A 1 97 ? -5.641 2.556 9.602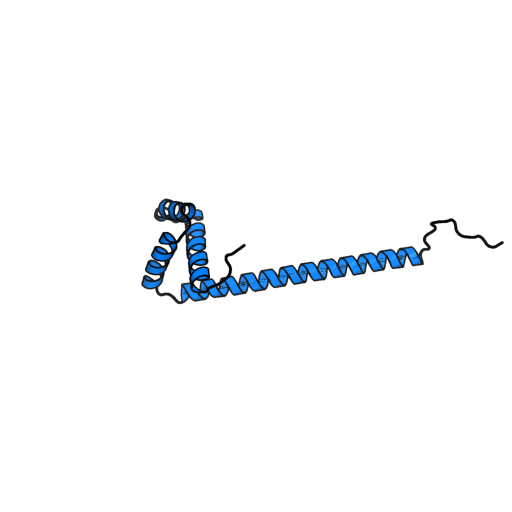 1.00 95.88 97 ARG A O 1
ATOM 817 N N . GLN A 1 98 ? -4.332 4.135 8.673 1.00 95.38 98 GLN A N 1
ATOM 818 C CA . GLN A 1 98 ? -4.548 3.702 7.293 1.00 95.38 98 GLN A CA 1
ATOM 819 C C . GLN A 1 98 ? -4.109 2.249 7.089 1.00 95.38 98 GLN A C 1
ATOM 821 O O . GLN A 1 98 ? -4.865 1.462 6.541 1.00 95.38 98 GLN A O 1
ATOM 826 N N . SER A 1 99 ? -2.932 1.863 7.592 1.00 95.00 99 SER A N 1
ATOM 827 C CA . SER A 1 99 ? -2.430 0.488 7.474 1.00 95.00 99 SER A CA 1
ATOM 828 C C . SER A 1 99 ? -3.345 -0.539 8.153 1.00 95.00 99 SER A C 1
ATOM 830 O O . SER A 1 99 ? -3.605 -1.600 7.583 1.00 95.00 99 SER A O 1
ATOM 832 N N . ILE A 1 100 ? -3.868 -0.218 9.342 1.00 96.62 100 ILE A N 1
ATOM 833 C CA . ILE A 1 100 ? -4.818 -1.073 10.067 1.00 96.62 100 ILE A CA 1
ATOM 834 C C . ILE A 1 100 ? -6.125 -1.223 9.279 1.00 96.62 100 ILE A C 1
ATOM 836 O O . ILE A 1 100 ? -6.603 -2.347 9.100 1.00 96.62 100 ILE A O 1
ATOM 840 N N . ILE A 1 101 ? -6.682 -0.107 8.796 1.00 96.75 101 ILE A N 1
ATOM 841 C CA . ILE A 1 101 ? -7.923 -0.089 8.013 1.00 96.75 101 ILE A CA 1
ATOM 842 C C . ILE A 1 101 ? -7.735 -0.877 6.713 1.00 96.75 101 ILE A C 1
ATOM 844 O O . ILE A 1 101 ? -8.495 -1.808 6.459 1.00 96.75 101 ILE A O 1
ATOM 848 N N . ASP A 1 102 ? -6.689 -0.587 5.938 1.00 95.31 102 ASP A N 1
ATOM 849 C CA . ASP A 1 102 ? -6.415 -1.236 4.654 1.00 95.31 102 ASP A CA 1
ATOM 850 C C . ASP A 1 102 ? -6.246 -2.751 4.806 1.00 95.31 102 ASP A C 1
ATOM 852 O O . ASP A 1 102 ? -6.844 -3.515 4.049 1.00 95.31 102 ASP A O 1
ATOM 856 N N . SER A 1 103 ? -5.484 -3.213 5.806 1.00 95.00 103 SER A N 1
ATOM 857 C CA . SER A 1 103 ? -5.342 -4.652 6.080 1.00 95.00 103 SER A CA 1
ATOM 858 C C . SER A 1 103 ? -6.680 -5.281 6.486 1.00 95.00 103 SER A C 1
ATOM 860 O O . SER A 1 103 ? -6.998 -6.409 6.094 1.00 95.00 103 SER A O 1
ATOM 862 N N . HIS A 1 104 ? -7.520 -4.569 7.241 1.00 96.38 104 HIS A N 1
ATOM 863 C CA . HIS A 1 104 ? -8.840 -5.084 7.594 1.00 96.38 104 HIS A CA 1
ATOM 864 C C . HIS A 1 104 ? -9.790 -5.166 6.388 1.00 96.38 104 HIS A C 1
ATOM 866 O O . HIS A 1 104 ? -10.434 -6.201 6.198 1.00 96.38 104 HIS A O 1
ATOM 872 N N . ILE A 1 105 ? -9.811 -4.149 5.521 1.00 95.94 105 ILE A N 1
ATOM 873 C CA . ILE A 1 105 ? -10.578 -4.165 4.267 1.00 95.94 105 ILE A CA 1
ATOM 874 C C . ILE A 1 105 ? -10.090 -5.298 3.362 1.00 95.94 105 ILE A C 1
ATOM 876 O O . ILE A 1 105 ? -10.907 -6.075 2.868 1.00 95.94 105 ILE A O 1
ATOM 880 N N . ARG A 1 106 ? -8.769 -5.467 3.197 1.00 94.38 106 ARG A N 1
ATOM 881 C CA . ARG A 1 106 ? -8.193 -6.575 2.414 1.00 94.38 106 ARG A CA 1
ATOM 882 C C . ARG A 1 106 ? -8.684 -7.931 2.915 1.00 94.38 106 ARG A C 1
ATOM 884 O O . ARG A 1 106 ? -9.097 -8.754 2.103 1.00 94.38 106 ARG A O 1
ATOM 891 N N . ARG A 1 107 ? -8.732 -8.142 4.236 1.00 93.69 107 ARG A N 1
ATOM 892 C CA . ARG A 1 107 ? -9.282 -9.372 4.836 1.00 93.69 107 ARG A CA 1
ATOM 893 C C . ARG A 1 107 ? -10.771 -9.563 4.534 1.00 93.69 107 ARG A C 1
ATOM 895 O O . ARG A 1 107 ? -11.163 -10.667 4.165 1.00 93.69 107 ARG A O 1
ATOM 902 N N . LYS A 1 108 ? -11.595 -8.514 4.647 1.00 93.56 108 LYS A N 1
ATOM 903 C CA . LYS A 1 108 ? -13.043 -8.583 4.354 1.00 93.56 108 LYS A CA 1
ATOM 904 C C . LYS A 1 108 ? -13.316 -8.851 2.866 1.00 93.56 108 LYS A C 1
ATOM 906 O O . LYS A 1 108 ? -14.216 -9.621 2.546 1.00 93.56 108 LYS A O 1
ATOM 911 N N . LEU A 1 109 ? -12.509 -8.273 1.974 1.00 92.38 109 LEU A N 1
ATOM 912 C CA . LEU A 1 109 ? -12.601 -8.448 0.520 1.00 92.38 109 LEU A CA 1
ATOM 913 C C . LEU A 1 109 ? -11.827 -9.665 -0.019 1.00 92.38 109 LEU A C 1
ATOM 915 O O . LEU A 1 109 ? -11.835 -9.898 -1.225 1.00 92.38 109 LEU A O 1
ATOM 919 N N . GLN A 1 110 ? -11.164 -10.438 0.850 1.00 91.50 110 GLN A N 1
ATOM 920 C CA . GLN A 1 110 ? -10.329 -11.594 0.480 1.00 91.50 110 GLN A CA 1
ATOM 921 C C . GLN A 1 110 ? -9.228 -11.247 -0.543 1.00 91.50 110 GLN A C 1
ATOM 923 O O . GLN A 1 110 ? -8.879 -12.046 -1.414 1.00 91.50 110 GLN A O 1
ATOM 928 N N . LEU A 1 111 ? -8.675 -10.038 -0.435 1.00 86.94 111 LEU A N 1
ATOM 929 C CA . LEU A 1 111 ? -7.546 -9.575 -1.237 1.00 86.94 111 LEU A CA 1
ATOM 930 C C . LEU A 1 111 ? -6.223 -10.085 -0.645 1.00 86.94 111 LEU A C 1
ATOM 932 O O . LEU A 1 111 ? -6.133 -10.298 0.568 1.00 86.94 111 LEU A O 1
ATOM 936 N N . PRO A 1 112 ? -5.171 -10.259 -1.467 1.00 83.12 112 PRO A N 1
ATOM 937 C CA . PRO A 1 112 ? -3.847 -10.581 -0.949 1.00 83.12 112 PRO A CA 1
ATOM 938 C C . PRO A 1 112 ? -3.352 -9.472 -0.008 1.00 83.12 112 PRO A C 1
ATOM 940 O O . PRO A 1 112 ? -3.575 -8.282 -0.263 1.00 83.12 112 PRO A O 1
ATOM 943 N N . GLU A 1 113 ? -2.667 -9.859 1.071 1.00 75.31 113 GLU A N 1
ATOM 944 C CA . GLU A 1 113 ? -1.931 -8.906 1.908 1.00 75.31 113 GLU A CA 1
ATOM 945 C C . GLU A 1 113 ? -0.893 -8.174 1.051 1.00 75.31 113 GLU A C 1
ATOM 947 O O . GLU A 1 113 ? -0.307 -8.752 0.129 1.00 75.31 113 GLU A O 1
ATOM 952 N N . ALA A 1 114 ? -0.721 -6.879 1.319 1.00 69.38 114 ALA A N 1
ATOM 953 C CA . ALA A 1 114 ? 0.303 -6.091 0.651 1.00 69.38 114 ALA A CA 1
ATOM 954 C C . ALA A 1 114 ? 1.680 -6.693 0.980 1.00 69.38 114 ALA A C 1
ATOM 956 O O . ALA A 1 114 ? 1.958 -6.991 2.142 1.00 69.38 114 ALA A O 1
ATOM 957 N N . ALA A 1 115 ? 2.480 -6.934 -0.060 1.00 51.25 115 ALA A N 1
ATOM 958 C CA . ALA A 1 115 ? 3.814 -7.524 0.043 1.00 51.25 115 ALA A CA 1
ATOM 959 C C . ALA A 1 115 ? 4.856 -6.520 0.548 1.00 51.25 115 ALA A C 1
ATOM 961 O O . ALA A 1 115 ? 4.698 -5.314 0.249 1.00 51.25 115 ALA A O 1
#

Secondary structure (DSSP, 8-state):
---PPPTT---HHHHHHHHHHHHHHHHHHHHHHHHHHHHHHHHHHHHHHHHHHHHHHS-HHHHHHHHHHHHHTS-HHHHHHHHHHTTT--HHHHHHHHHHHHHHHHHHTTPPPP-

Sequence (115 aa):
EDYALPQGFETKEQKREKEEKKRKEEELRKAKEAKKERKLAAKENSERELLESFWNGLNEEEQAEFEDEAVKLADKFLAEQYRKGRGDQGLLFKTVRQSIIDSHIRRKLQLPEAA

Radius of gyration: 27.76 Å; chains: 1; bounding box: 70×30×74 Å

pLDDT: mean 89.28, std 9.57, range [45.34, 97.31]